Protein 1BH9 (pdb70)

B-factor: mean 42.86, std 8.92, range [19.83, 65.24]

GO terms:
  GO:0005669 transcription factor TFIID complex (C, IDA)
  GO:0016251 RNA polymerase II general transcription initiation factor activity (F, IC)
  GO:0017025 TBP-class protein binding (F, IPI)
  GO:0005654 nucleoplasm (C, TAS)
  GO:0005515 protein binding (F, IPI)
  GO:0005654 nucleoplasm (C, IDA)
  GO:0005730 nucleolus (C, IDA)
  GO:0042789 mRNA transcription by RNA polymerase II (P, IDA)
  GO:0060261 positive regulation of transcription initiation by RNA polymerase II (P, IDA)
  GO:0005634 nucleus (C, EXP)
  GO:0051123 RNA polymerase II preinitiation complex assembly (P, IPI)
  GO:0006366 transcription by RNA polymerase II (P, IC)
  GO:0006367 transcription initiation at RNA polymerase II promoter (P, IC)

Secondary structure (DSSP, 8-state):
--HHHHHHHHHHTTS-SS--HHHHHHHHHHHHHHHHHHHHHHHH-/--HHHHHHHHHHHH----HHHHHHHHHHHHSS---HHHHHHHHHHHHHHHHHHHHHHHHHHHHTT--SSPPHHHHHHHHHHHHHTT---

CATH classification: 1.10.20.10

Organism: Homo sapiens (NCBI:txid9606)

Nearest PDB structures (foldseek):
  1bh9-assembly1_A  TM=1.023E+00  e=1.223E-06  Homo sapiens
  5g2e-assembly1_L  TM=8.320E-01  e=7.987E+00  Xenopus laevis
  6mzl-assembly1_P  TM=9.811E-01  e=1.256E-12  Homo sapiens
  7edx-assembly1_k  TM=9.773E-01  e=9.076E-13  Homo sapiens
  6f3t-assembly4_L  TM=8.035E-01  e=5.382E-02  Homo sapiens

Radius of gyration: 15.21 Å; Cα contacts (8 Å, |Δi|>4): 151; chains: 2; bounding box: 33×36×43 Å

Sequence (134 aa):
LFSKELRCMMYGFGDDQNPYTESVDILEDLVIEFITEMTHKAMSIFSEEQLNRYEMYRRSAFPKAAIKRLIQSITGTSVSQNVVIAMSGISKVFVGEVVEEALDVCEKWGEMPPLQPKHMREAVRRLKSKGQIP

InterPro domains:
  IPR003195 Transcription initiation factor IID, subunit 13 [PF02269] (31-119)
  IPR003195 Transcription initiation factor IID, subunit 13 [PTHR11380] (19-121)
  IPR009072 Histone-fold [G3DSA:1.10.20.10] (31-75)
  IPR009072 Histone-fold [SSF47113] (32-74)

Foldseek 3Di:
DDQVVLLVVVVVVPDPNGDDPVVSVVVVVVVVVVVVVCVVVVVVD/DDPVVVVVVVCLVDPWDDLVVLQCVVCVPVVHGDDPVVSVVSGVVVSVVVVQQCVQLCVVCVVVVHDDPRDPVSSVVSVVVCVVVPPDD

Structure (mmCIF, N/CA/C/O backbone):
data_1BH9
#
_entry.id   1BH9
#
_cell.length_a   45.800
_cell.length_b   48.400
_cell.length_c   70.100
_cell.angle_alpha   90.00
_cell.angle_beta   90.00
_cell.angle_gamma   90.00
#
_symmetry.space_group_name_H-M   'P 21 21 21'
#
loop_
_entity.id
_entity.type
_entity.pdbx_description
1 polymer TAFII18
2 polymer TAFII28
3 non-polymer 'PARA-MERCURY-BENZENESULFONIC ACID'
4 water water
#
loop_
_atom_site.group_PDB
_atom_site.id
_atom_site.type_symbol
_atom_site.label_atom_id
_atom_site.label_alt_id
_atom_site.label_comp_id
_atom_site.label_asym_id
_atom_site.label_entity_id
_atom_site.label_seq_id
_atom_site.pdbx_PDB_ins_code
_atom_site.Cartn_x
_atom_site.Cartn_y
_atom_site.Cartn_z
_atom_site.occupancy
_atom_site.B_iso_or_equiv
_atom_site.auth_seq_id
_atom_site.auth_comp_id
_atom_site.auth_asym_id
_atom_site.auth_atom_id
_atom_site.pdbx_PDB_model_num
ATOM 1 N N . LEU A 1 1 ? 35.269 -1.755 31.866 1.00 55.66 31 LEU A N 1
ATOM 2 C CA . LEU A 1 1 ? 33.817 -1.355 31.863 1.00 55.99 31 LEU A CA 1
ATOM 3 C C . LEU A 1 1 ? 33.048 -1.876 30.669 1.00 56.22 31 LEU A C 1
ATOM 4 O O . LEU A 1 1 ? 31.948 -2.389 30.838 1.00 58.40 31 LEU A O 1
ATOM 9 N N . PHE A 1 2 ? 33.575 -1.702 29.446 1.00 55.41 32 PHE A N 1
ATOM 10 C CA . PHE A 1 2 ? 32.945 -2.215 28.232 1.00 53.33 32 PHE A CA 1
ATOM 11 C C . PHE A 1 2 ? 33.893 -2.316 27.003 1.00 51.53 32 PHE A C 1
ATOM 12 O O . PHE A 1 2 ? 33.730 -1.669 25.955 1.00 52.06 32 PHE A O 1
ATOM 20 N N . SER A 1 3 ? 34.847 -3.219 27.149 1.00 50.26 33 SER A N 1
ATOM 21 C CA . SER A 1 3 ? 35.868 -3.444 26.143 1.00 49.34 33 SER A CA 1
ATOM 22 C C . SER A 1 3 ? 35.485 -4.393 25.044 1.00 48.47 33 SER A C 1
ATOM 23 O O . SER A 1 3 ? 35.872 -4.221 23.894 1.00 47.02 33 SER A O 1
ATOM 26 N N . LYS A 1 4 ? 34.728 -5.418 25.379 1.00 48.30 34 LYS A N 1
ATOM 27 C CA . LYS A 1 4 ? 34.378 -6.321 24.314 1.00 49.15 34 LYS A CA 1
ATOM 28 C C . LYS A 1 4 ? 33.309 -5.677 23.455 1.00 48.36 34 LYS A C 1
ATOM 29 O O . LYS A 1 4 ? 33.456 -5.592 22.238 1.00 49.92 34 LYS A O 1
ATOM 35 N N . GLU A 1 5 ? 32.246 -5.172 24.072 1.00 46.93 35 GLU A N 1
ATOM 36 C CA . GLU A 1 5 ? 31.181 -4.561 23.288 1.00 45.88 35 GLU A CA 1
ATOM 37 C C . GLU A 1 5 ? 31.740 -3.458 22.425 1.00 43.74 35 GLU A C 1
ATOM 38 O O . GLU A 1 5 ? 31.297 -3.238 21.303 1.00 42.69 35 GLU A O 1
ATOM 44 N N . LEU A 1 6 ? 32.736 -2.774 22.953 1.00 41.07 36 LEU A N 1
ATOM 45 C CA . LEU A 1 6 ? 33.354 -1.700 22.221 1.00 40.37 36 LEU A CA 1
ATOM 46 C C . LEU A 1 6 ? 34.170 -2.255 21.029 1.00 40.80 36 LEU A C 1
ATOM 47 O O . LEU A 1 6 ? 34.242 -1.637 19.961 1.00 39.65 36 LEU A O 1
ATOM 52 N N . ARG A 1 7 ? 34.752 -3.440 21.194 1.00 41.64 37 ARG A N 1
ATOM 53 C CA . ARG A 1 7 ? 35.544 -4.033 20.123 1.00 43.17 37 ARG A CA 1
ATOM 54 C C . ARG A 1 7 ? 34.666 -4.493 18.946 1.00 42.78 37 ARG A C 1
ATOM 55 O O . ARG A 1 7 ? 35.018 -4.270 17.776 1.00 42.47 37 ARG A O 1
ATOM 63 N N . CYS A 1 8 ? 33.524 -5.112 19.251 1.00 41.63 38 CYS A N 1
ATOM 64 C CA . CYS A 1 8 ? 32.588 -5.556 18.214 1.00 41.22 38 CYS A CA 1
ATOM 65 C C . CYS A 1 8 ? 31.999 -4.325 17.542 1.00 39.45 38 CYS A C 1
ATOM 66 O O . CYS A 1 8 ? 31.749 -4.307 16.348 1.00 39.49 38 CYS A O 1
ATOM 69 N N . MET A 1 9 ? 31.790 -3.292 18.347 1.00 38.55 39 MET A N 1
ATOM 70 C CA . MET A 1 9 ? 31.212 -2.017 17.927 1.00 36.10 39 MET A CA 1
ATOM 71 C C . MET A 1 9 ? 32.120 -1.297 16.932 1.00 34.70 39 MET A C 1
ATOM 72 O O . MET A 1 9 ? 31.668 -0.776 15.913 1.00 31.68 39 MET A O 1
ATOM 77 N N . MET A 1 10 ? 33.413 -1.284 17.238 1.00 34.28 40 MET A N 1
ATOM 78 C CA . MET A 1 10 ? 34.384 -0.663 16.364 1.00 33.87 40 MET A CA 1
ATOM 79 C C . MET A 1 10 ? 34.471 -1.489 15.072 1.00 35.68 40 MET A C 1
ATOM 80 O O . MET A 1 10 ? 34.648 -0.928 13.985 1.00 36.59 40 MET A O 1
ATOM 85 N N . TYR A 1 11 ? 34.354 -2.816 15.188 1.00 36.31 41 TYR A N 1
ATOM 86 C CA . TYR A 1 11 ? 34.411 -3.688 14.009 1.00 36.19 41 TYR A CA 1
ATOM 87 C C . TYR A 1 11 ? 33.154 -3.460 13.183 1.00 34.80 41 TYR A C 1
ATOM 88 O O . TYR A 1 11 ? 33.215 -3.300 11.963 1.00 35.28 41 TYR A O 1
ATOM 97 N N . GLY A 1 12 ? 32.014 -3.423 13.857 1.00 33.04 42 GLY A N 1
ATOM 98 C CA . GLY A 1 12 ? 30.772 -3.191 13.157 1.00 31.59 42 GLY A CA 1
ATOM 99 C C . GLY A 1 12 ? 30.759 -1.861 12.428 1.00 31.68 42 GLY A C 1
ATOM 100 O O . GLY A 1 12 ? 29.983 -1.677 11.498 1.00 32.29 42 GLY A O 1
ATOM 101 N N . PHE A 1 13 ? 31.608 -0.928 12.848 1.00 30.26 43 PHE A N 1
ATOM 102 C CA . PHE A 1 13 ? 31.660 0.376 12.203 1.00 28.37 43 PHE A CA 1
ATOM 103 C C . PHE A 1 13 ? 32.731 0.524 11.148 1.00 29.85 43 PHE A C 1
ATOM 104 O O . PHE A 1 13 ? 32.852 1.583 10.549 1.00 29.99 43 PHE A O 1
ATOM 112 N N . GLY A 1 14 ? 33.525 -0.516 10.921 1.00 31.49 44 GLY A N 1
ATOM 113 C CA . GLY A 1 14 ? 34.534 -0.413 9.883 1.00 33.12 44 GLY A CA 1
ATOM 114 C C . GLY A 1 14 ? 35.991 -0.592 10.237 1.00 34.30 44 GLY A C 1
ATOM 115 O O . GLY A 1 14 ? 36.847 -0.497 9.368 1.00 35.95 44 GLY A O 1
ATOM 116 N N . ASP A 1 15 ? 36.290 -0.847 11.498 1.00 36.48 45 ASP A N 1
ATOM 117 C CA . ASP A 1 15 ? 37.677 -1.042 11.897 1.00 38.93 45 ASP A CA 1
ATOM 118 C C . ASP A 1 15 ? 38.071 -2.506 11.676 1.00 40.99 45 ASP A C 1
ATOM 119 O O . ASP A 1 15 ? 37.215 -3.351 11.409 1.00 40.17 45 ASP A O 1
ATOM 124 N N . ASP A 1 16 ? 39.365 -2.799 11.756 1.00 42.64 46 ASP A N 1
ATOM 125 C CA . ASP A 1 16 ? 39.841 -4.165 11.564 1.00 45.14 46 ASP A CA 1
ATOM 126 C C . ASP A 1 16 ? 39.073 -5.121 12.458 1.00 46.50 46 ASP A C 1
ATOM 127 O O . ASP A 1 16 ? 38.682 -4.767 13.581 1.00 46.81 46 ASP A O 1
ATOM 132 N N . GLN A 1 17 ? 38.882 -6.342 11.962 1.00 47.46 47 GLN A N 1
ATOM 133 C CA . GLN A 1 17 ? 38.164 -7.384 12.698 1.00 47.63 47 GLN A CA 1
ATOM 134 C C . GLN A 1 17 ? 38.711 -7.542 14.120 1.00 46.43 47 GLN A C 1
ATOM 135 O O . GLN A 1 17 ? 38.012 -7.981 15.031 1.00 44.94 47 GLN A O 1
ATOM 141 N N . ASN A 1 18 ? 39.978 -7.202 14.296 1.00 45.91 48 ASN A N 1
ATOM 142 C CA . ASN A 1 18 ? 40.593 -7.293 15.598 1.00 46.19 48 ASN A CA 1
ATOM 143 C C . ASN A 1 18 ? 41.396 -6.022 15.843 1.00 44.96 48 ASN A C 1
ATOM 144 O O . ASN A 1 18 ? 42.580 -5.938 15.500 1.00 43.55 48 ASN A O 1
ATOM 149 N N . PRO A 1 19 ? 40.738 -4.993 16.400 1.00 44.33 49 PRO A N 1
ATOM 150 C CA . PRO A 1 19 ? 41.367 -3.703 16.704 1.00 43.85 49 PRO A CA 1
ATOM 151 C C . PRO A 1 19 ? 42.498 -3.799 17.719 1.00 42.22 49 PRO A C 1
ATOM 152 O O . PRO A 1 19 ? 42.714 -4.848 18.310 1.00 39.77 49 PRO A O 1
ATOM 156 N N . TYR A 1 20 ? 43.223 -2.692 17.882 1.00 42.04 50 TYR A N 1
ATOM 157 C CA . TYR A 1 20 ? 44.337 -2.593 18.816 1.00 42.09 50 TYR A CA 1
ATOM 158 C C . TYR A 1 20 ? 43.809 -2.200 20.187 1.00 41.90 50 TYR A C 1
ATOM 159 O O . TYR A 1 20 ? 42.939 -1.346 20.293 1.00 41.32 50 TYR A O 1
ATOM 168 N N . THR A 1 21 ? 44.358 -2.816 21.230 1.00 42.60 51 THR A N 1
ATOM 169 C CA . THR A 1 21 ? 43.945 -2.568 22.610 1.00 41.72 51 THR A CA 1
ATOM 170 C C . THR A 1 21 ? 44.107 -1.127 23.051 1.00 41.34 51 THR A C 1
ATOM 171 O O . THR A 1 21 ? 43.235 -0.586 23.736 1.00 41.14 51 THR A O 1
ATOM 175 N N . GLU A 1 22 ? 45.218 -0.506 22.678 1.00 41.53 52 GLU A N 1
ATOM 176 C CA . GLU A 1 22 ? 45.447 0.878 23.073 1.00 43.19 52 GLU A CA 1
ATOM 177 C C . GLU A 1 22 ? 44.359 1.786 22.502 1.00 41.77 52 GLU A C 1
ATOM 178 O O . GLU A 1 22 ? 44.052 2.816 23.090 1.00 42.83 52 GLU A O 1
ATOM 184 N N . SER A 1 23 ? 43.777 1.393 21.367 1.00 40.40 53 SER A N 1
ATOM 185 C CA . SER A 1 23 ? 42.714 2.165 20.708 1.00 38.79 53 SER A CA 1
ATOM 186 C C . SER A 1 23 ? 41.354 1.954 21.369 1.00 38.10 53 SER A C 1
ATOM 187 O O . SER A 1 23 ? 40.549 2.882 21.471 1.00 36.03 53 SER A O 1
ATOM 190 N N . VAL A 1 24 ? 41.108 0.716 21.787 1.00 36.89 54 VAL A N 1
ATOM 191 C CA . VAL A 1 24 ? 39.869 0.346 22.450 1.00 36.52 54 VAL A CA 1
ATOM 192 C C . VAL A 1 24 ? 39.722 1.117 23.750 1.00 37.69 54 VAL A C 1
ATOM 193 O O . VAL A 1 24 ? 38.623 1.520 24.108 1.00 39.13 54 VAL A O 1
ATOM 197 N N . ASP A 1 25 ? 40.829 1.327 24.458 1.00 38.72 55 ASP A N 1
ATOM 198 C CA . ASP A 1 25 ? 40.775 2.033 25.728 1.00 39.29 55 ASP A CA 1
ATOM 199 C C . ASP A 1 25 ? 40.639 3.528 25.575 1.00 38.90 55 ASP A C 1
ATOM 200 O O . ASP A 1 25 ? 39.928 4.167 26.349 1.00 39.11 55 ASP A O 1
ATOM 205 N N . ILE A 1 26 ? 41.331 4.099 24.598 1.00 37.55 56 ILE A N 1
ATOM 206 C CA . ILE A 1 26 ? 41.198 5.528 24.362 1.00 36.46 56 ILE A CA 1
ATOM 207 C C . ILE A 1 26 ? 39.709 5.776 24.094 1.00 36.01 56 ILE A C 1
ATOM 208 O O . ILE A 1 26 ? 39.110 6.714 24.629 1.00 34.36 56 ILE A O 1
ATOM 213 N N . LEU A 1 27 ? 39.114 4.898 23.293 1.00 35.85 57 LEU A N 1
ATOM 214 C CA . LEU A 1 27 ? 37.706 5.013 22.960 1.00 37.98 57 LEU A CA 1
ATOM 215 C C . LEU A 1 27 ? 36.860 4.946 24.232 1.00 39.34 57 LEU A C 1
ATOM 216 O O . LEU A 1 27 ? 35.918 5.726 24.402 1.00 39.89 57 LEU A O 1
ATOM 221 N N . GLU A 1 28 ? 37.197 4.021 25.126 1.00 40.05 58 GLU A N 1
ATOM 222 C CA . GLU A 1 28 ? 36.441 3.879 26.356 1.00 41.25 58 GLU A CA 1
ATOM 223 C C . GLU A 1 28 ? 36.427 5.195 27.105 1.00 40.86 58 GLU A C 1
ATOM 224 O O . GLU A 1 28 ? 35.369 5.699 27.468 1.00 40.80 58 GLU A O 1
ATOM 230 N N . ASP A 1 29 ? 37.609 5.756 27.328 1.00 39.80 59 ASP A N 1
ATOM 231 C CA . ASP A 1 29 ? 37.708 7.014 28.031 1.00 39.97 59 ASP A CA 1
ATOM 232 C C . ASP A 1 29 ? 36.849 8.096 27.387 1.00 39.01 59 ASP A C 1
ATOM 233 O O . ASP A 1 29 ? 36.197 8.876 28.095 1.00 38.87 59 ASP A O 1
ATOM 238 N N . LEU A 1 30 ? 36.832 8.131 26.052 1.00 36.51 60 LEU A N 1
ATOM 239 C CA . LEU A 1 30 ? 36.030 9.110 25.313 1.00 34.00 60 LEU A CA 1
ATOM 240 C C . LEU A 1 30 ? 34.541 8.848 25.504 1.00 32.82 60 LEU A C 1
ATOM 241 O O . LEU A 1 30 ? 33.761 9.791 25.624 1.00 32.95 60 LEU A O 1
ATOM 246 N N . VAL A 1 31 ? 34.136 7.577 25.520 1.00 30.35 61 VAL A N 1
ATOM 247 C CA . VAL A 1 31 ? 32.727 7.272 25.734 1.00 28.43 61 VAL A CA 1
ATOM 248 C C . VAL A 1 31 ? 32.352 7.740 27.139 1.00 28.42 61 VAL A C 1
ATOM 249 O O . VAL A 1 31 ? 31.344 8.408 27.331 1.00 28.67 61 VAL A O 1
ATOM 253 N N . ILE A 1 32 ? 33.177 7.402 28.119 1.00 28.98 62 ILE A N 1
ATOM 254 C CA . ILE A 1 32 ? 32.916 7.821 29.486 1.00 30.91 62 ILE A CA 1
ATOM 255 C C . ILE A 1 32 ? 32.848 9.344 29.570 1.00 31.44 62 ILE A C 1
ATOM 256 O O . ILE A 1 32 ? 31.923 9.876 30.151 1.00 32.46 62 ILE A O 1
ATOM 261 N N . GLU A 1 33 ? 33.817 10.042 28.987 1.00 32.97 63 GLU A N 1
ATOM 262 C CA . GLU A 1 33 ? 33.810 11.503 29.010 1.00 34.83 63 GLU A CA 1
ATOM 263 C C . GLU A 1 33 ? 32.487 11.971 28.397 1.00 35.54 63 GLU A C 1
ATOM 264 O O . GLU A 1 33 ? 31.843 12.894 28.908 1.00 34.14 63 GLU A O 1
ATOM 270 N N . PHE A 1 34 ? 32.078 11.296 27.321 1.00 35.20 64 PHE A N 1
ATOM 271 C CA . PHE A 1 34 ? 30.846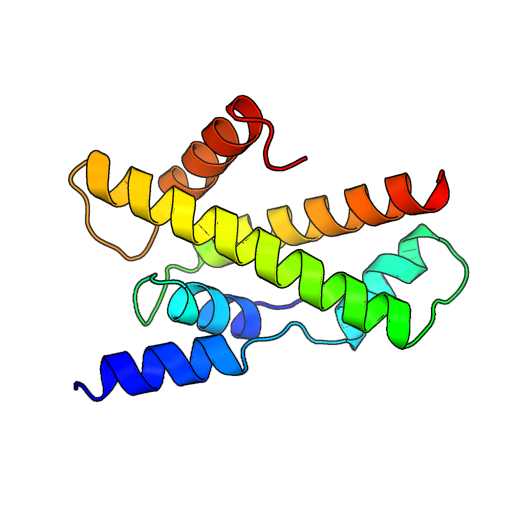 11.623 26.600 1.00 35.08 64 PHE A CA 1
ATOM 272 C C . PHE A 1 34 ? 29.561 11.474 27.411 1.00 35.29 64 PHE A C 1
ATOM 273 O O . PHE A 1 34 ? 28.724 12.380 27.440 1.00 35.34 64 PHE A O 1
ATOM 281 N N . ILE A 1 35 ? 29.389 10.328 28.053 1.00 35.28 65 ILE A N 1
ATOM 282 C CA . ILE A 1 35 ? 28.187 10.117 28.839 1.00 36.06 65 ILE A CA 1
ATOM 283 C C . ILE A 1 35 ? 28.104 11.155 29.959 1.00 37.50 65 ILE A C 1
ATOM 284 O O . ILE A 1 35 ? 27.044 11.733 30.189 1.00 38.50 65 ILE A O 1
ATOM 289 N N . THR A 1 36 ? 29.229 11.386 30.639 1.00 37.93 66 THR A N 1
ATOM 290 C CA . THR A 1 36 ? 29.322 12.357 31.728 1.00 39.26 66 THR A CA 1
ATOM 291 C C . THR A 1 36 ? 28.865 13.745 31.277 1.00 40.39 66 THR A C 1
ATOM 292 O O . THR A 1 36 ? 28.178 14.454 32.003 1.00 41.15 66 THR A O 1
ATOM 296 N N . GLU A 1 37 ? 29.258 14.131 30.075 1.00 42.44 67 GLU A N 1
ATOM 297 C CA . GLU A 1 37 ? 28.875 15.425 29.532 1.00 44.69 67 GLU A CA 1
ATOM 2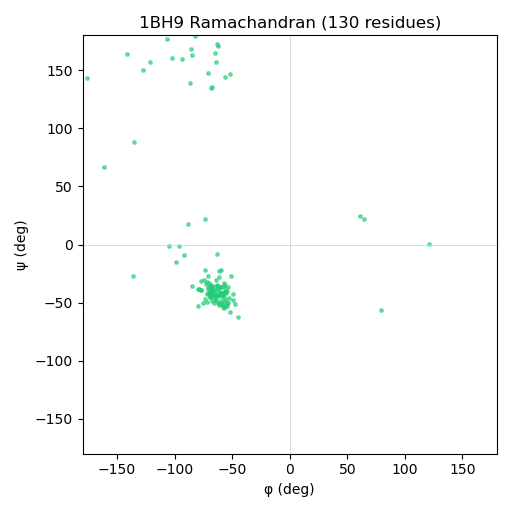98 C C . GLU A 1 37 ? 27.368 15.484 29.291 1.00 43.59 67 GLU A C 1
ATOM 299 O O . GLU A 1 37 ? 26.709 16.435 29.706 1.00 43.35 67 GLU A O 1
ATOM 305 N N . MET A 1 38 ? 26.825 14.476 28.611 1.00 42.78 68 MET A N 1
ATOM 306 C CA . MET A 1 38 ? 25.388 14.452 28.330 1.00 42.54 68 MET A CA 1
ATOM 307 C C . MET A 1 38 ? 24.648 14.540 29.652 1.00 43.02 68 MET A C 1
ATOM 308 O O . MET A 1 38 ? 23.816 15.429 29.857 1.00 41.95 68 MET A O 1
ATOM 313 N N . THR A 1 39 ? 24.973 13.628 30.560 1.00 44.16 69 THR A N 1
ATOM 314 C CA . THR A 1 39 ? 24.348 13.628 31.869 1.00 45.55 69 THR A CA 1
ATOM 315 C C . THR A 1 39 ? 24.296 15.030 32.452 1.00 46.03 69 THR A C 1
ATOM 316 O O . THR A 1 39 ? 23.220 15.556 32.677 1.00 46.37 69 THR A O 1
ATOM 320 N N . HIS A 1 40 ? 25.459 15.632 32.687 1.00 47.57 70 HIS A N 1
ATOM 321 C CA . HIS A 1 40 ? 25.516 16.974 33.244 1.00 49.57 70 HIS A CA 1
ATOM 322 C C . HIS A 1 40 ? 24.691 17.983 32.447 1.00 51.44 70 HIS A C 1
ATOM 323 O O . HIS A 1 40 ? 24.074 18.884 33.025 1.00 52.08 70 HIS A O 1
ATOM 330 N N . LYS A 1 41 ? 24.663 17.850 31.125 1.00 52.69 71 LYS A N 1
ATOM 331 C CA . LYS A 1 41 ? 23.891 18.797 30.327 1.00 53.09 71 LYS A CA 1
ATOM 332 C C . LYS A 1 41 ? 22.403 18.483 30.396 1.00 53.76 71 LYS A C 1
ATOM 333 O O . LYS A 1 41 ? 21.566 19.383 30.309 1.00 54.14 71 LYS A O 1
ATOM 339 N N . ALA A 1 42 ? 22.064 17.206 30.545 1.00 54.9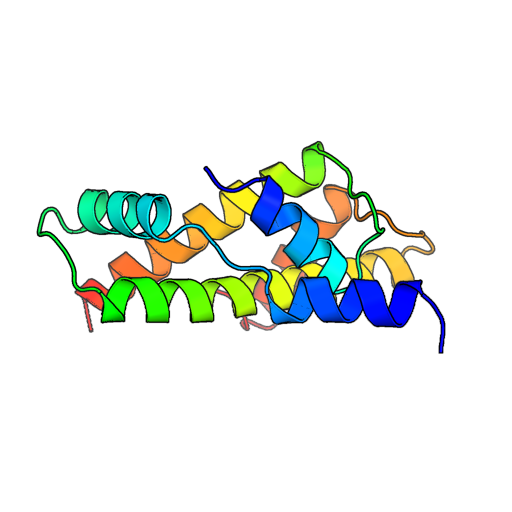1 72 ALA A N 1
ATOM 340 C CA . ALA A 1 42 ? 20.656 16.820 30.637 1.00 56.35 72 ALA A CA 1
ATOM 341 C C . ALA A 1 42 ? 20.099 17.253 31.997 1.00 57.33 72 ALA A C 1
ATOM 342 O O . ALA A 1 42 ? 18.921 17.621 32.092 1.00 57.78 72 ALA A O 1
ATOM 344 N N . MET A 1 43 ? 20.945 17.206 33.035 1.00 57.73 73 MET A N 1
ATOM 345 C CA . MET A 1 43 ? 20.563 17.605 34.400 1.00 58.30 73 MET A CA 1
ATOM 346 C C . MET A 1 43 ? 20.068 19.042 34.416 1.00 59.28 73 MET A C 1
ATOM 347 O O . MET A 1 43 ? 19.193 19.391 35.202 1.00 59.97 73 MET A O 1
ATOM 352 N N . SER A 1 44 ? 20.641 19.868 33.547 1.00 59.66 74 SER A N 1
ATOM 353 C CA . SER A 1 44 ? 20.284 21.275 33.459 1.00 60.51 74 SER A CA 1
ATOM 354 C C . SER A 1 44 ? 18.994 21.517 32.678 1.00 61.62 74 SER A C 1
ATOM 355 O O . SER A 1 44 ? 18.077 22.181 33.164 1.00 61.88 74 SER A O 1
ATOM 358 N N . ILE A 1 45 ? 18.930 20.988 31.461 1.00 63.12 75 ILE A N 1
ATOM 359 C CA . ILE A 1 45 ? 17.745 21.145 30.625 1.00 63.80 75 ILE A CA 1
ATOM 360 C C . ILE A 1 45 ? 16.611 20.307 31.227 1.00 64.77 75 ILE A C 1
ATOM 361 O O . ILE A 1 45 ? 15.740 20.901 31.914 1.00 65.24 75 ILE A O 1
ATOM 367 N N . PHE B 2 1 ? 27.986 -11.973 -1.233 1.00 57.28 113 PHE B N 1
ATOM 368 C CA . PHE B 2 1 ? 28.830 -11.222 -0.266 1.00 56.17 113 PHE B CA 1
ATOM 369 C C . PHE B 2 1 ? 29.808 -12.111 0.496 1.00 55.03 113 PHE B C 1
ATOM 370 O O . PHE B 2 1 ? 29.765 -13.331 0.378 1.00 55.32 113 PHE B O 1
ATOM 378 N N . SER B 2 2 ? 30.688 -11.504 1.279 1.00 53.54 114 SER B N 1
ATOM 379 C CA . SER B 2 2 ? 31.663 -12.275 2.027 1.00 52.61 114 SER B CA 1
ATOM 380 C C . SER B 2 2 ? 31.200 -12.600 3.437 1.00 52.35 114 SER B C 1
ATOM 381 O O . SER B 2 2 ? 30.310 -11.948 3.984 1.00 52.69 114 SER B O 1
ATOM 384 N N . GLU B 2 3 ? 31.819 -13.617 4.022 1.00 51.33 115 GLU B N 1
ATOM 385 C CA . GLU B 2 3 ? 31.524 -14.018 5.381 1.00 50.92 115 GLU B CA 1
ATOM 386 C C . GLU B 2 3 ? 31.736 -12.777 6.233 1.00 49.92 115 GLU B C 1
ATOM 387 O O . GLU B 2 3 ? 30.988 -12.517 7.172 1.00 48.97 115 GLU B O 1
ATOM 393 N N . GLU B 2 4 ? 32.760 -12.006 5.878 1.00 50.74 116 GLU B N 1
ATOM 394 C CA . GLU B 2 4 ? 33.111 -10.791 6.621 1.00 51.82 116 GLU B CA 1
ATOM 395 C C . GLU B 2 4 ? 32.090 -9.665 6.579 1.00 51.15 116 GLU B C 1
ATOM 396 O O . GLU B 2 4 ? 31.867 -8.996 7.588 1.00 50.30 116 GLU B O 1
ATOM 402 N N . GLN B 2 5 ? 31.503 -9.418 5.414 1.00 50.34 117 GLN B N 1
ATOM 403 C CA . GLN B 2 5 ? 30.506 -8.368 5.336 1.00 49.95 117 GLN B CA 1
ATOM 404 C C . GLN B 2 5 ? 29.417 -8.771 6.312 1.00 48.91 117 GLN B C 1
ATOM 405 O O . GLN B 2 5 ? 29.019 -7.982 7.176 1.00 48.75 117 GLN B O 1
ATOM 411 N N . LEU B 2 6 ? 28.962 -10.017 6.170 1.00 47.68 118 LEU B N 1
ATOM 412 C CA . LEU B 2 6 ? 27.927 -10.589 7.017 1.00 45.64 118 LEU B CA 1
ATOM 413 C C . LEU B 2 6 ? 28.295 -10.474 8.484 1.00 45.39 118 LEU B C 1
ATOM 414 O O . LEU B 2 6 ? 27.492 -10.002 9.289 1.00 44.39 118 LEU B O 1
ATOM 419 N N . ASN B 2 7 ? 29.503 -10.903 8.843 1.00 45.61 119 ASN B N 1
ATOM 420 C CA . ASN B 2 7 ? 29.899 -10.811 10.240 1.00 47.01 119 ASN B CA 1
ATOM 421 C C . ASN B 2 7 ? 30.152 -9.400 10.713 1.00 46.79 119 ASN B C 1
ATOM 422 O O . ASN B 2 7 ? 29.987 -9.115 11.893 1.00 48.02 119 ASN B O 1
ATOM 427 N N . ARG B 2 8 ? 30.536 -8.505 9.811 1.00 45.68 120 ARG B N 1
ATOM 428 C CA . ARG B 2 8 ? 30.758 -7.143 10.233 1.00 44.61 120 ARG B CA 1
ATOM 429 C C . ARG B 2 8 ? 29.369 -6.569 10.532 1.00 44.35 120 ARG B C 1
ATOM 430 O O . ARG B 2 8 ? 29.189 -5.838 11.509 1.00 44.87 120 ARG B O 1
ATOM 438 N N . TYR B 2 9 ? 28.369 -6.932 9.732 1.00 43.29 121 TYR B N 1
ATOM 439 C CA . TYR B 2 9 ? 27.020 -6.389 9.956 1.00 42.93 121 TYR B CA 1
ATOM 440 C C . TYR B 2 9 ? 26.370 -6.899 11.227 1.00 43.06 121 TYR B C 1
ATOM 441 O O . TYR B 2 9 ? 25.717 -6.133 11.939 1.00 43.42 121 TYR B O 1
ATOM 450 N N . GLU B 2 10 ? 26.531 -8.193 11.496 1.00 43.22 122 GLU B N 1
ATOM 451 C CA . GLU B 2 10 ? 25.965 -8.799 12.696 1.00 43.93 122 GLU B CA 1
ATOM 452 C C . GLU B 2 10 ? 26.447 -8.013 13.914 1.00 43.57 122 GLU B C 1
ATOM 453 O O . GLU B 2 10 ? 25.650 -7.563 14.744 1.00 43.56 122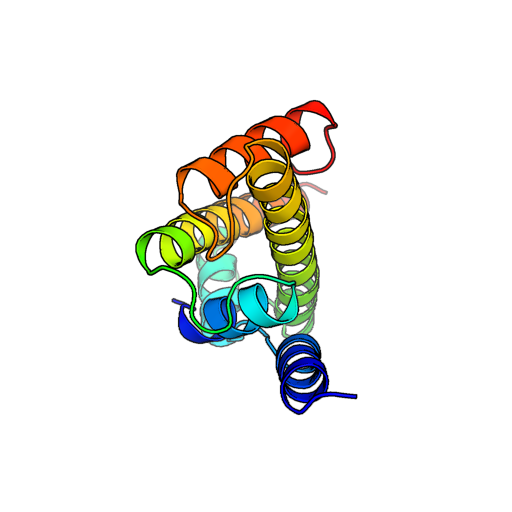 GLU B O 1
ATOM 459 N N . MET B 2 11 ? 27.765 -7.853 13.999 1.00 44.33 123 MET B N 1
ATOM 460 C CA . MET B 2 11 ? 28.411 -7.120 15.080 1.00 44.55 123 MET B CA 1
ATOM 461 C C . MET B 2 11 ? 27.804 -5.737 15.201 1.00 44.00 123 MET B C 1
ATOM 462 O O . MET B 2 11 ? 27.423 -5.308 16.294 1.00 43.79 123 MET B O 1
ATOM 467 N N . TYR B 2 12 ? 27.718 -5.035 14.074 1.00 43.35 124 TYR B N 1
ATOM 468 C CA . TYR B 2 12 ? 27.122 -3.714 14.074 1.00 42.76 124 TYR B CA 1
ATOM 469 C C . TYR B 2 12 ? 25.708 -3.792 14.619 1.00 42.33 124 TYR B C 1
ATOM 470 O O . TYR B 2 12 ? 25.327 -3.031 15.511 1.00 41.24 124 TYR B O 1
ATOM 479 N N . ARG B 2 13 ? 24.937 -4.731 14.078 1.00 43.03 125 ARG B N 1
ATOM 480 C CA . ARG B 2 13 ? 23.548 -4.897 14.475 1.00 43.70 125 ARG B CA 1
ATOM 481 C C . ARG B 2 13 ? 23.367 -5.103 15.971 1.00 43.44 125 ARG B C 1
ATOM 482 O O . ARG B 2 13 ? 22.531 -4.440 16.583 1.00 43.97 125 ARG B O 1
ATOM 490 N N . ARG B 2 14 ? 24.139 -5.997 16.579 1.00 42.37 126 ARG B N 1
ATOM 491 C CA . ARG B 2 14 ? 23.952 -6.203 18.007 1.00 43.27 126 ARG B CA 1
ATOM 492 C C . ARG B 2 14 ? 24.945 -5.647 19.018 1.00 41.87 126 ARG B C 1
ATOM 493 O O . ARG B 2 14 ? 24.747 -5.808 20.226 1.00 42.27 126 ARG B O 1
ATOM 501 N N . SER B 2 15 ? 26.003 -4.994 18.564 1.00 39.38 127 SER B N 1
ATOM 502 C CA . SER B 2 15 ? 26.935 -4.428 19.521 1.00 37.57 127 SER B CA 1
ATOM 503 C C . SER B 2 15 ? 26.124 -3.502 20.431 1.00 37.00 127 SER B C 1
ATOM 504 O O . SER B 2 15 ? 25.181 -2.839 19.989 1.00 35.98 127 SER B O 1
ATOM 507 N N . ALA B 2 16 ? 26.488 -3.457 21.702 1.00 36.92 128 ALA B N 1
ATOM 508 C CA . ALA B 2 16 ? 25.770 -2.620 22.639 1.00 37.38 128 ALA B CA 1
ATOM 509 C C . ALA B 2 16 ? 26.428 -2.672 23.993 1.00 37.84 128 ALA B C 1
ATOM 510 O O . ALA B 2 16 ? 26.910 -3.718 24.421 1.00 38.99 128 ALA B O 1
ATOM 512 N N . PHE B 2 17 ? 26.425 -1.532 24.666 1.00 37.99 129 PHE B N 1
ATOM 513 C CA . PHE B 2 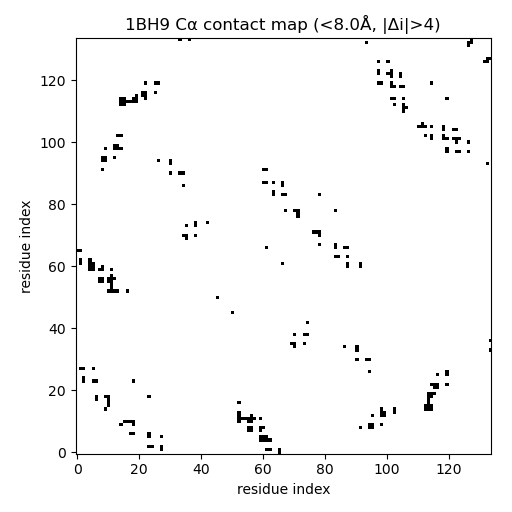17 ? 27.008 -1.412 25.981 1.00 39.18 129 PHE B CA 1
ATOM 514 C C . PHE B 2 17 ? 26.183 -2.128 27.043 1.00 40.33 129 PHE B C 1
ATOM 515 O O . PHE B 2 17 ? 24.963 -2.189 26.960 1.00 40.21 129 PHE B O 1
ATOM 523 N N . PRO B 2 18 ? 26.848 -2.666 28.072 1.00 42.04 130 PRO B N 1
ATOM 524 C CA . PRO B 2 18 ? 26.131 -3.358 29.143 1.00 42.34 130 PRO B CA 1
ATOM 525 C C . PRO B 2 18 ? 25.335 -2.286 29.889 1.00 42.73 130 PRO B C 1
ATOM 526 O O . PRO B 2 18 ? 25.878 -1.223 30.197 1.00 43.40 130 PRO B O 1
ATOM 530 N N . LYS B 2 19 ? 24.069 -2.561 30.192 1.00 42.73 131 LYS B N 1
ATOM 531 C CA . LYS B 2 19 ? 23.234 -1.602 30.912 1.00 41.79 131 LYS B CA 1
ATOM 532 C C . LYS B 2 19 ? 23.776 -1.309 32.307 1.00 40.52 131 LYS B C 1
ATOM 533 O O . LYS B 2 19 ? 23.797 -0.161 32.740 1.00 40.31 131 LYS B O 1
ATOM 539 N N . ALA B 2 20 ? 24.222 -2.351 33.003 1.00 39.21 132 ALA B N 1
ATOM 540 C CA . ALA B 2 20 ? 24.753 -2.202 34.354 1.00 37.69 132 ALA B CA 1
ATOM 541 C C . ALA B 2 20 ? 25.768 -1.065 34.519 1.00 37.69 132 ALA B C 1
ATOM 542 O O . ALA B 2 20 ? 25.632 -0.236 35.421 1.00 36.96 132 ALA B O 1
ATOM 544 N N . ALA B 2 21 ? 26.783 -1.029 33.660 1.00 37.09 133 ALA B N 1
ATOM 545 C CA . ALA B 2 21 ? 27.809 0.006 33.742 1.00 36.78 133 ALA B CA 1
ATOM 546 C C . ALA B 2 21 ? 27.286 1.393 33.366 1.00 37.96 133 ALA B C 1
ATOM 547 O O . ALA B 2 21 ? 27.648 2.390 33.995 1.00 37.38 133 ALA B O 1
ATOM 549 N N . ILE B 2 22 ? 26.439 1.454 32.343 1.00 38.52 134 ILE B N 1
ATOM 550 C CA . ILE B 2 22 ? 25.867 2.719 31.903 1.00 39.81 134 ILE B CA 1
ATOM 551 C C . ILE B 2 22 ? 25.118 3.325 33.085 1.00 39.78 134 ILE B C 1
ATOM 552 O O . ILE B 2 22 ? 25.325 4.479 33.451 1.00 39.75 134 ILE B O 1
ATOM 557 N N . LYS B 2 23 ? 24.257 2.512 33.684 1.00 40.22 135 LYS B N 1
ATOM 558 C CA . LYS B 2 23 ? 23.460 2.918 34.830 1.00 41.03 135 LYS B CA 1
ATOM 559 C C . LYS B 2 23 ? 24.333 3.316 36.042 1.00 41.74 135 LYS B C 1
ATOM 560 O O . LYS B 2 23 ? 24.116 4.384 36.610 1.00 43.10 135 LYS B O 1
ATOM 566 N N . ARG B 2 24 ? 25.316 2.505 36.445 1.00 41.66 136 ARG B N 1
ATOM 567 C CA . ARG B 2 24 ? 26.138 2.903 37.592 1.00 43.68 136 ARG B CA 1
ATOM 568 C C . ARG B 2 24 ? 26.929 4.174 37.309 1.00 44.25 136 ARG B C 1
ATOM 569 O O . ARG B 2 24 ? 27.207 4.953 38.216 1.00 44.59 136 ARG B O 1
ATOM 577 N N . LEU B 2 25 ? 27.292 4.380 36.050 1.00 45.00 137 LEU B N 1
ATOM 578 C CA . LEU B 2 25 ? 28.048 5.564 35.655 1.00 44.29 137 LEU B CA 1
ATOM 579 C C . LEU B 2 25 ? 27.162 6.805 35.799 1.00 44.85 137 LEU B C 1
ATOM 580 O O . LEU B 2 25 ? 27.585 7.841 36.319 1.00 44.88 137 LEU B O 1
ATOM 585 N N . ILE B 2 26 ? 25.927 6.693 35.334 1.00 44.73 138 ILE B N 1
ATOM 586 C CA . ILE B 2 26 ? 25.007 7.815 35.393 1.00 46.28 138 ILE B CA 1
ATOM 587 C C . ILE B 2 26 ? 24.529 8.121 36.814 1.00 48.74 138 ILE B C 1
ATOM 588 O O . ILE B 2 26 ? 24.558 9.277 37.257 1.00 48.44 138 ILE B O 1
ATOM 593 N N . GLN B 2 27 ? 24.074 7.086 37.518 1.00 50.91 139 GLN B N 1
ATOM 594 C CA . GLN B 2 27 ? 23.576 7.270 38.869 1.00 51.86 139 GLN B CA 1
ATOM 595 C C . GLN B 2 27 ? 24.670 7.815 39.760 1.00 51.98 139 GLN B C 1
ATOM 596 O O . GLN B 2 27 ? 24.420 8.675 40.606 1.00 53.66 139 GLN B O 1
ATOM 602 N N . SER B 2 28 ? 25.894 7.364 39.536 1.00 51.99 140 SER B N 1
ATOM 603 C CA . SER B 2 28 ? 27.006 7.841 40.333 1.00 52.49 140 SER B CA 1
ATOM 604 C C . SER B 2 28 ? 27.377 9.275 39.933 1.00 53.86 140 SER B C 1
ATOM 605 O O . SER B 2 28 ? 28.502 9.716 40.164 1.00 55.79 140 SER B O 1
ATOM 608 N N . ILE B 2 29 ? 26.446 9.997 39.320 1.00 55.10 141 ILE B N 1
ATOM 609 C CA . ILE B 2 29 ? 26.693 11.383 38.917 1.00 56.28 141 ILE B CA 1
ATOM 610 C C . ILE B 2 29 ? 25.488 12.261 39.262 1.00 58.00 141 ILE B C 1
ATOM 611 O O . ILE B 2 29 ? 25.618 13.473 39.503 1.00 58.99 141 ILE B O 1
ATOM 616 N N . THR B 2 30 ? 24.318 11.633 39.300 1.00 58.86 142 THR B N 1
ATOM 617 C CA . THR B 2 30 ? 23.083 12.315 39.649 1.00 59.01 142 THR B CA 1
ATOM 618 C C . THR B 2 30 ? 22.779 12.032 41.121 1.00 59.52 142 THR B C 1
ATOM 619 O O . THR B 2 30 ? 21.937 12.696 41.733 1.00 60.09 142 THR B O 1
ATOM 623 N N . GLY B 2 31 ? 23.451 11.036 41.688 1.00 59.25 143 GLY B N 1
ATOM 624 C CA . GLY B 2 31 ? 23.185 10.689 43.071 1.00 59.67 143 GLY B CA 1
ATOM 625 C C . GLY B 2 31 ? 21.910 9.870 43.080 1.00 59.76 143 GLY B C 1
ATOM 626 O O . GLY B 2 31 ? 21.901 8.732 43.565 1.00 60.47 143 GLY B O 1
ATOM 627 N N . THR B 2 32 ? 20.832 10.437 42.533 1.00 59.31 144 THR B N 1
ATOM 628 C CA . THR B 2 32 ? 19.548 9.729 42.460 1.00 59.11 144 THR B CA 1
ATOM 629 C C . THR B 2 32 ? 19.732 8.523 41.543 1.00 58.27 144 THR B C 1
ATOM 630 O O . THR B 2 32 ? 20.715 8.455 40.797 1.00 58.27 144 THR B O 1
ATOM 634 N N . SER B 2 33 ? 18.788 7.582 41.590 1.00 57.18 145 SER B N 1
ATOM 635 C CA . SER B 2 33 ? 18.855 6.419 40.713 1.00 55.28 145 SER B CA 1
ATOM 636 C C . SER B 2 33 ? 18.257 6.934 39.405 1.00 54.20 145 SER B C 1
ATOM 637 O O . SER B 2 33 ? 17.828 8.091 39.331 1.00 53.14 145 SER B O 1
ATOM 640 N N . VAL B 2 34 ? 18.195 6.064 38.399 1.00 52.15 146 VAL B N 1
ATOM 641 C CA . VAL B 2 34 ? 17.667 6.430 37.092 1.00 47.96 146 VAL B CA 1
ATOM 642 C C . VAL B 2 34 ? 16.834 5.308 36.464 1.00 46.98 146 VAL B C 1
ATOM 643 O O . VAL B 2 34 ? 16.894 4.161 36.884 1.00 45.30 146 VAL B O 1
ATOM 647 N N . SER B 2 35 ? 16.048 5.651 35.456 1.00 47.18 147 SER B N 1
ATOM 648 C CA . SER B 2 35 ? 15.167 4.685 34.820 1.00 48.62 147 SER B CA 1
ATOM 649 C C . SER B 2 35 ? 15.755 3.817 33.721 1.00 48.92 147 SER B C 1
ATOM 650 O O . SER B 2 35 ? 16.806 4.102 33.152 1.00 48.39 147 SER B O 1
ATOM 653 N N . GLN B 2 36 ? 15.024 2.747 33.441 1.00 49.45 148 GLN B N 1
ATOM 654 C CA . GLN B 2 36 ? 15.348 1.780 32.406 1.00 50.52 148 GLN B CA 1
ATOM 655 C C . GLN B 2 36 ? 15.576 2.604 31.122 1.00 49.85 148 GLN B C 1
ATOM 656 O O . GLN B 2 36 ? 16.652 2.579 30.524 1.00 48.67 148 GLN B O 1
ATOM 662 N N . ASN B 2 37 ? 14.549 3.353 30.732 1.00 49.33 149 ASN B N 1
ATOM 663 C CA . ASN B 2 37 ? 14.580 4.201 29.549 1.00 48.24 149 ASN B CA 1
ATOM 664 C C . ASN B 2 37 ? 15.801 5.110 29.431 1.00 47.54 149 ASN B C 1
ATOM 665 O O . ASN B 2 37 ? 16.420 5.189 28.367 1.00 47.75 149 ASN B O 1
ATOM 670 N N . VAL B 2 38 ? 16.150 5.809 30.506 1.00 45.71 150 VAL B N 1
ATOM 671 C CA . VAL B 2 38 ? 17.326 6.677 30.465 1.00 43.40 150 VAL B CA 1
ATOM 672 C C . VAL B 2 38 ? 18.577 5.873 30.075 1.00 41.89 150 VAL B C 1
ATOM 673 O O . VAL B 2 38 ? 19.351 6.308 29.238 1.00 42.32 150 VAL B O 1
ATOM 677 N N . VAL B 2 39 ? 18.767 4.703 30.675 1.00 39.68 151 VAL B N 1
ATOM 678 C CA . VAL B 2 39 ? 19.924 3.857 30.369 1.00 38.70 151 VAL B CA 1
ATOM 679 C C . VAL B 2 39 ? 19.966 3.396 28.893 1.00 37.63 151 VAL B C 1
ATOM 680 O O . VAL B 2 39 ? 21.037 3.361 28.274 1.00 37.53 151 VAL B O 1
ATOM 684 N N . ILE B 2 40 ? 18.807 3.043 28.339 1.00 35.25 152 ILE B N 1
ATOM 685 C CA . ILE B 2 40 ? 18.726 2.588 26.954 1.00 33.96 152 ILE B CA 1
ATOM 686 C C . ILE B 2 40 ? 18.961 3.742 25.991 1.00 32.84 152 ILE B C 1
ATOM 687 O O . ILE B 2 40 ? 19.653 3.592 24.988 1.00 31.20 152 ILE B O 1
ATOM 692 N N . ALA B 2 41 ? 18.383 4.890 26.313 1.00 30.94 153 ALA B N 1
ATOM 693 C CA . ALA B 2 41 ? 18.531 6.081 25.496 1.00 30.98 153 ALA B CA 1
ATOM 694 C C . ALA B 2 41 ? 19.993 6.525 25.484 1.00 31.82 153 ALA B C 1
ATOM 695 O O . ALA B 2 41 ? 20.539 6.874 24.445 1.00 32.28 153 ALA B O 1
ATOM 697 N N . MET B 2 42 ? 20.620 6.503 26.655 1.00 32.28 154 MET B N 1
ATOM 698 C CA . MET B 2 42 ? 22.016 6.879 26.803 1.00 32.30 154 MET B CA 1
ATOM 699 C C . MET B 2 42 ? 22.899 5.899 26.020 1.00 33.44 154 MET B C 1
ATOM 700 O O . MET B 2 42 ? 23.906 6.301 25.456 1.00 35.32 154 MET B O 1
ATOM 705 N N . SER B 2 43 ? 22.524 4.621 25.983 1.00 32.74 155 SER B N 1
ATOM 706 C CA . SER B 2 43 ? 23.292 3.619 25.244 1.00 32.54 155 SER B CA 1
ATOM 707 C C . SER B 2 43 ? 23.161 3.816 23.744 1.00 31.72 155 SER B C 1
ATOM 708 O O . SER B 2 43 ? 24.102 3.595 23.002 1.00 32.10 155 SER B O 1
ATOM 711 N N . GLY B 2 44 ? 21.977 4.207 23.298 1.00 32.44 156 GLY B N 1
ATOM 712 C CA . GLY B 2 44 ? 21.763 4.438 21.883 1.00 32.08 156 GLY B CA 1
ATOM 713 C C . GLY B 2 44 ? 22.554 5.637 21.393 1.00 32.30 156 GLY B C 1
ATOM 714 O O . GLY B 2 44 ? 23.150 5.585 20.319 1.00 32.48 156 GLY B O 1
ATOM 715 N N . ILE B 2 45 ? 22.559 6.711 22.180 1.00 29.98 157 ILE B N 1
ATOM 716 C CA . ILE B 2 45 ? 23.281 7.936 21.842 1.00 29.79 157 ILE B CA 1
ATOM 717 C C . ILE B 2 45 ? 24.798 7.733 21.876 1.00 29.40 157 ILE B C 1
ATOM 718 O O . ILE B 2 45 ? 25.534 8.308 21.075 1.00 30.84 157 ILE B O 1
ATOM 723 N N . SER B 2 46 ? 25.263 6.896 22.792 1.00 28.75 158 SER B N 1
ATOM 724 C CA . SER B 2 46 ? 26.685 6.637 22.918 1.00 27.05 158 SER B CA 1
ATOM 725 C C . SER B 2 46 ? 27.152 5.742 21.793 1.00 27.61 158 SER B C 1
ATOM 726 O O . SER B 2 46 ? 28.294 5.831 21.357 1.00 29.81 158 SER B O 1
ATOM 729 N N . LYS B 2 47 ? 26.273 4.878 21.310 1.00 26.68 159 LYS B N 1
ATOM 730 C CA . LYS B 2 47 ? 26.657 4.014 20.212 1.00 26.74 159 LYS B CA 1
ATOM 731 C C . LYS B 2 47 ? 26.870 4.906 18.989 1.00 26.11 159 LYS B C 1
ATOM 732 O O . LYS B 2 47 ? 27.854 4.759 18.282 1.00 27.72 159 LYS B O 1
ATOM 738 N N . VAL B 2 48 ? 25.960 5.844 18.758 1.00 24.68 160 VAL B N 1
ATOM 739 C CA . VAL B 2 48 ? 26.088 6.768 17.636 1.00 25.57 160 VAL B CA 1
ATOM 740 C C . VAL B 2 48 ? 27.390 7.576 17.719 1.00 27.18 160 VAL B C 1
ATOM 741 O O . VAL B 2 48 ? 28.061 7.791 16.709 1.00 27.89 160 VAL B O 1
ATOM 745 N N . PHE B 2 49 ? 27.730 8.025 18.924 1.00 26.56 161 PHE B N 1
ATOM 746 C CA . PHE B 2 49 ? 28.965 8.764 19.176 1.00 27.55 161 PHE B CA 1
ATOM 747 C C . PHE B 2 49 ? 30.137 7.886 18.746 1.00 27.06 161 PHE B C 1
ATOM 748 O O . PHE B 2 49 ? 30.990 8.313 17.961 1.00 27.74 161 PHE B O 1
ATOM 756 N N . VAL B 2 50 ? 30.176 6.665 19.278 1.00 25.82 162 VAL B N 1
ATOM 757 C CA . VAL B 2 50 ? 31.228 5.723 18.938 1.00 26.09 162 VAL B CA 1
ATOM 758 C C . VAL B 2 50 ? 31.285 5.622 17.429 1.00 27.08 162 VAL B C 1
ATOM 759 O O . VAL B 2 50 ? 32.356 5.694 16.841 1.00 29.05 162 VAL B O 1
ATOM 763 N N . GLY B 2 51 ? 30.118 5.482 16.810 1.00 27.34 163 GLY B N 1
ATOM 764 C CA . GLY B 2 51 ? 30.035 5.367 15.366 1.00 26.79 163 GLY B CA 1
ATOM 765 C C . GLY B 2 51 ? 30.650 6.513 14.602 1.00 26.86 163 GLY B C 1
ATOM 766 O O . GLY B 2 51 ? 31.311 6.310 13.594 1.00 24.70 163 GLY B O 1
ATOM 767 N N . GLU B 2 52 ? 30.426 7.726 15.087 1.00 27.35 164 GLU B N 1
ATOM 768 C CA . GLU B 2 52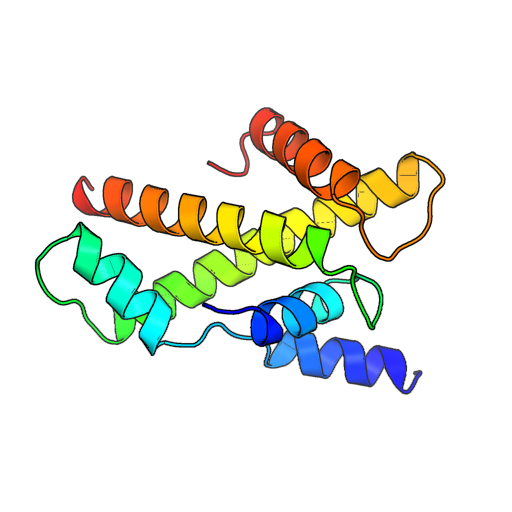 ? 30.963 8.905 14.443 1.00 28.36 164 GLU B CA 1
ATOM 769 C C . GLU B 2 52 ? 32.472 9.028 14.631 1.00 27.68 164 GLU B C 1
ATOM 770 O O . GLU B 2 52 ? 33.162 9.520 13.747 1.00 29.99 164 GLU B O 1
ATOM 776 N N . VAL B 2 53 ? 32.994 8.566 15.761 1.00 25.53 165 VAL B N 1
ATOM 777 C CA . VAL B 2 53 ? 34.428 8.643 15.998 1.00 26.33 165 VAL B CA 1
ATOM 778 C C . VAL B 2 53 ? 35.181 7.617 15.143 1.00 26.82 165 VAL B C 1
ATOM 779 O O . VAL B 2 53 ? 36.178 7.950 14.513 1.00 26.64 165 VAL B O 1
ATOM 783 N N . VAL B 2 54 ? 34.706 6.373 15.118 1.00 27.43 166 VAL B N 1
ATOM 784 C CA . VAL B 2 54 ? 35.354 5.335 14.317 1.00 28.13 166 VAL B CA 1
ATOM 785 C C . VAL B 2 54 ? 35.258 5.693 12.837 1.00 29.10 166 VAL B C 1
ATOM 786 O O . VAL B 2 54 ? 36.229 5.580 12.102 1.00 27.72 166 VAL B O 1
ATOM 790 N N . GLU B 2 55 ? 34.089 6.141 12.402 1.00 32.15 167 GLU B N 1
ATOM 791 C CA . GLU B 2 55 ? 33.906 6.525 11.005 1.00 35.83 167 GLU B CA 1
ATOM 792 C C . GLU B 2 55 ? 34.801 7.700 10.618 1.00 36.60 167 GLU B C 1
ATOM 793 O O . GLU B 2 55 ? 35.289 7.762 9.488 1.00 37.63 167 GLU B O 1
ATOM 799 N N . GLU B 2 56 ? 35.032 8.620 11.553 1.00 36.24 168 GLU B N 1
ATOM 800 C CA . GLU B 2 56 ? 35.891 9.767 11.286 1.00 36.47 168 GLU B CA 1
ATOM 801 C C . GLU B 2 56 ? 37.373 9.378 11.327 1.00 36.94 168 GLU B C 1
ATOM 802 O O . GLU B 2 56 ? 38.167 9.861 10.525 1.00 36.34 168 GLU B O 1
ATOM 808 N N . ALA B 2 57 ? 37.743 8.505 12.261 1.00 35.37 169 ALA B N 1
ATOM 809 C CA . ALA B 2 57 ? 39.127 8.053 12.369 1.00 35.40 169 ALA B CA 1
ATOM 810 C C . ALA B 2 57 ? 39.510 7.198 11.151 1.00 35.29 169 ALA B C 1
ATOM 811 O O . ALA B 2 57 ? 40.626 7.274 10.645 1.00 33.62 169 ALA B O 1
ATOM 813 N N . LEU B 2 58 ? 38.572 6.385 10.687 1.00 35.34 170 LEU B N 1
ATOM 814 C CA . LEU B 2 58 ? 38.796 5.527 9.534 1.00 35.95 170 LEU B CA 1
ATOM 815 C C . LEU B 2 58 ? 39.184 6.414 8.360 1.00 37.24 170 LEU B C 1
ATOM 816 O O . LEU B 2 58 ? 40.020 6.047 7.537 1.00 37.35 170 LEU B O 1
ATOM 821 N N . ASP B 2 59 ? 38.578 7.595 8.308 1.00 38.27 171 ASP B N 1
ATOM 822 C CA . ASP B 2 59 ? 38.844 8.554 7.255 1.00 39.73 171 ASP B CA 1
ATOM 823 C C . ASP B 2 59 ? 40.253 9.126 7.353 1.00 40.14 171 ASP B C 1
ATOM 824 O O . ASP B 2 59 ? 40.919 9.293 6.331 1.00 41.42 171 ASP B O 1
ATOM 829 N N . VAL B 2 60 ? 40.699 9.433 8.574 1.00 39.05 172 VAL B N 1
ATOM 830 C CA . VAL B 2 60 ? 42.042 9.977 8.817 1.00 38.36 172 VAL B CA 1
ATOM 831 C C . VAL B 2 60 ? 43.103 8.934 8.439 1.00 37.59 172 VAL B C 1
ATOM 832 O O . VAL B 2 60 ? 44.077 9.234 7.742 1.00 35.55 172 VAL B O 1
ATOM 836 N N . CYS B 2 61 ? 42.888 7.710 8.910 1.00 38.07 173 CYS B N 1
ATOM 837 C CA . CYS B 2 61 ? 43.770 6.582 8.634 1.00 37.65 173 CYS B CA 1
ATOM 838 C C . CYS B 2 61 ? 43.845 6.351 7.122 1.00 37.51 173 CYS B C 1
ATOM 839 O O . CYS B 2 61 ? 44.893 6.005 6.594 1.00 37.95 173 CYS B O 1
ATOM 842 N N . GLU B 2 62 ? 42.731 6.557 6.433 1.00 37.64 174 GLU B N 1
ATOM 843 C CA . GLU B 2 62 ? 42.680 6.405 4.982 1.00 40.80 174 GLU B CA 1
ATOM 844 C C . GLU B 2 62 ? 43.485 7.536 4.293 1.00 41.60 174 GLU B C 1
ATOM 845 O O . GLU B 2 62 ? 44.271 7.280 3.382 1.00 40.38 174 GLU B O 1
ATOM 851 N N . LYS B 2 63 ? 43.302 8.779 4.742 1.00 41.85 175 LYS B N 1
ATOM 852 C CA . LYS B 2 63 ? 44.012 9.916 4.149 1.00 42.59 175 LYS B CA 1
ATOM 853 C C . LYS B 2 63 ? 45.504 10.018 4.501 1.00 43.07 175 LYS B C 1
ATOM 854 O O . LYS B 2 63 ? 46.263 10.658 3.776 1.00 43.37 175 LYS B O 1
ATOM 860 N N 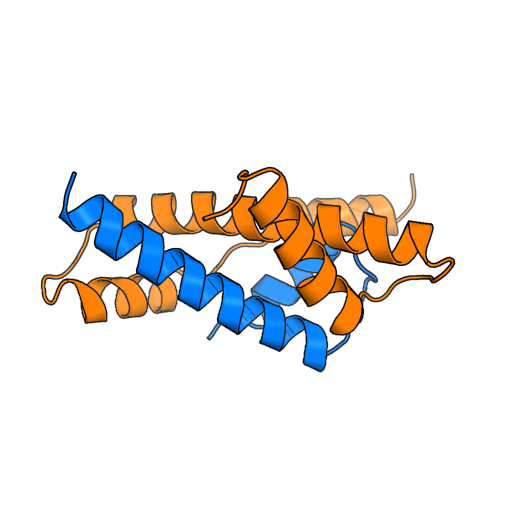. TRP B 2 64 ? 45.932 9.409 5.608 1.00 42.15 176 TRP B N 1
ATOM 861 C CA . TRP B 2 64 ? 47.349 9.454 5.967 1.00 40.95 176 TRP B CA 1
ATOM 862 C C . TRP B 2 64 ? 48.067 8.280 5.308 1.00 41.14 176 TRP B C 1
ATOM 863 O O . TRP B 2 64 ? 49.175 7.900 5.688 1.00 40.36 176 TRP B O 1
ATOM 874 N N . GLY B 2 65 ? 47.403 7.716 4.305 1.00 41.09 177 GLY B N 1
ATOM 875 C CA . GLY B 2 65 ? 47.956 6.601 3.570 1.00 40.11 177 GLY B CA 1
ATOM 876 C C . GLY B 2 65 ? 48.160 5.325 4.356 1.00 39.29 177 GLY B C 1
ATOM 877 O O . GLY B 2 65 ? 48.957 4.478 3.955 1.00 40.82 177 GLY B O 1
ATOM 878 N N . GLU B 2 66 ? 47.442 5.164 5.460 1.00 37.43 178 GLU B N 1
ATOM 879 C CA . GLU B 2 66 ? 47.601 3.965 6.258 1.00 36.02 178 GLU B CA 1
ATOM 880 C C . GLU B 2 66 ? 46.425 3.012 6.121 1.00 34.47 178 GLU B C 1
ATOM 881 O O . GLU B 2 66 ? 45.464 3.302 5.426 1.00 32.14 178 GLU B O 1
ATOM 887 N N . MET B 2 67 ? 46.540 1.861 6.770 1.00 35.20 179 MET B N 1
ATOM 888 C CA . MET B 2 67 ? 45.515 0.814 6.766 1.00 35.07 179 MET B CA 1
ATOM 889 C C . MET B 2 67 ? 45.048 0.514 8.199 1.00 34.53 179 MET B C 1
ATOM 890 O O . MET B 2 67 ? 45.756 0.773 9.173 1.00 33.04 179 MET B O 1
ATOM 895 N N . PRO B 2 68 ? 43.838 -0.031 8.346 1.00 34.21 180 PRO B N 1
ATOM 896 C CA . PRO B 2 68 ? 43.357 -0.360 9.687 1.00 34.75 180 PRO B CA 1
ATOM 897 C C . PRO B 2 68 ? 44.332 -1.433 10.215 1.00 34.92 180 PRO B C 1
ATOM 898 O O . PRO B 2 68 ? 45.182 -1.912 9.467 1.00 36.84 180 PRO B O 1
ATOM 902 N N . PRO B 2 69 ? 44.237 -1.822 11.492 1.00 34.17 181 PRO B N 1
ATOM 903 C CA . PRO B 2 69 ? 43.333 -1.393 12.556 1.00 33.45 181 PRO B CA 1
ATOM 904 C C . PRO B 2 69 ? 43.587 0.066 12.875 1.00 34.39 181 PRO B C 1
ATOM 905 O O . PRO B 2 69 ? 44.673 0.579 12.612 1.00 35.55 181 PRO B O 1
ATOM 909 N N . LEU B 2 70 ? 42.592 0.736 13.441 1.00 34.28 182 LEU B N 1
ATOM 910 C CA . LEU B 2 70 ? 42.744 2.131 13.822 1.00 33.14 182 LEU B CA 1
ATOM 911 C C . LEU B 2 70 ? 43.750 2.239 14.965 1.00 33.36 182 LEU B C 1
ATOM 912 O O . LEU B 2 70 ? 43.716 1.448 15.907 1.00 31.97 182 LEU B O 1
ATOM 917 N N . GLN B 2 71 ? 44.649 3.213 14.868 1.00 33.76 183 GLN B N 1
ATOM 918 C CA . GLN B 2 71 ? 45.659 3.441 15.897 1.00 34.25 183 GLN B CA 1
ATOM 919 C C . GLN B 2 71 ? 45.221 4.636 16.736 1.00 35.70 183 GLN B C 1
ATOM 920 O O . GLN B 2 71 ? 44.397 5.441 16.304 1.00 35.96 183 GLN B O 1
ATOM 926 N N . PRO B 2 72 ? 45.775 4.765 17.951 1.00 35.57 184 PRO B N 1
ATOM 927 C CA . PRO B 2 72 ? 45.467 5.860 18.867 1.00 35.56 184 PRO B CA 1
ATOM 928 C C . PRO B 2 72 ? 45.558 7.235 18.198 1.00 36.20 184 PRO B C 1
ATOM 929 O O . PRO B 2 72 ? 44.713 8.100 18.414 1.00 35.51 184 PRO B O 1
ATOM 933 N N . LYS B 2 73 ? 46.590 7.430 17.385 1.00 36.54 185 LYS B N 1
ATOM 934 C CA . LYS B 2 73 ? 46.781 8.705 16.709 1.00 36.77 185 LYS B CA 1
ATOM 935 C C . LYS B 2 73 ? 45.618 9.030 15.786 1.00 37.19 185 LYS B C 1
ATOM 936 O O . LYS B 2 73 ? 45.390 10.197 15.467 1.00 38.33 185 LYS B O 1
ATOM 942 N N . HIS B 2 74 ? 44.886 8.003 15.359 1.00 35.63 186 HIS B N 1
ATOM 943 C CA . HIS B 2 74 ? 43.747 8.195 14.465 1.00 34.08 186 HIS B CA 1
ATOM 944 C C . HIS B 2 74 ? 42.518 8.669 15.220 1.00 34.72 186 HIS B C 1
ATOM 945 O O . HIS B 2 74 ? 41.751 9.487 14.715 1.00 33.46 186 HIS B O 1
ATOM 952 N N . MET B 2 75 ? 42.340 8.125 16.423 1.00 34.80 187 MET B N 1
ATOM 953 C CA . MET B 2 75 ? 41.200 8.430 17.276 1.00 35.83 187 MET B CA 1
ATOM 954 C C . MET B 2 75 ? 41.268 9.867 17.765 1.00 36.76 187 MET B C 1
ATOM 955 O O . MET B 2 75 ? 40.296 10.618 17.707 1.00 35.42 187 MET B O 1
ATOM 960 N N . ARG B 2 76 ? 42.430 10.242 18.268 1.00 36.67 188 ARG B N 1
ATOM 961 C CA . ARG B 2 76 ? 42.585 11.570 18.772 1.00 37.10 188 ARG B CA 1
ATOM 962 C C . ARG B 2 76 ? 42.517 12.600 17.678 1.00 37.28 188 ARG B C 1
ATOM 963 O 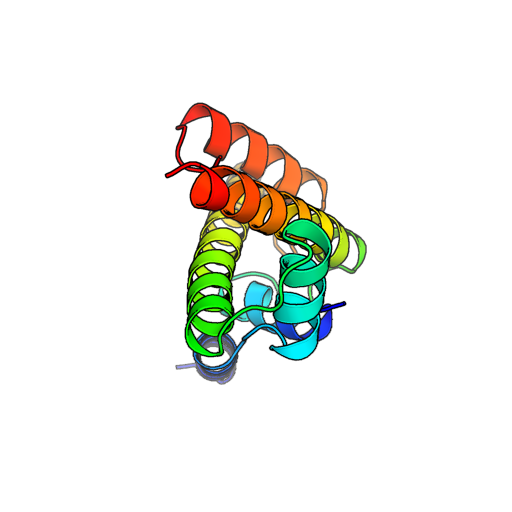O . ARG B 2 76 ? 41.941 13.654 17.883 1.00 37.84 188 ARG B O 1
ATOM 971 N N . GLU B 2 77 ? 43.068 12.301 16.506 1.00 37.35 189 GLU B N 1
ATOM 972 C CA . GLU B 2 77 ? 43.002 13.262 15.406 1.00 36.93 189 GLU B CA 1
ATOM 973 C C . GLU B 2 77 ? 41.558 13.436 14.965 1.00 36.63 189 GLU B C 1
ATOM 974 O O . GLU B 2 77 ? 41.119 14.547 14.663 1.00 37.17 189 GLU B O 1
ATOM 980 N N . ALA B 2 78 ? 40.825 12.326 14.940 1.00 35.23 190 ALA B N 1
ATOM 981 C CA . ALA B 2 78 ? 39.421 12.327 14.553 1.00 34.06 190 ALA B CA 1
ATOM 982 C C . ALA B 2 78 ? 38.619 13.196 15.495 1.00 33.94 190 ALA B C 1
ATOM 983 O O . ALA B 2 78 ? 37.748 13.949 15.073 1.00 34.15 190 ALA B O 1
ATOM 985 N N . VAL B 2 79 ? 38.921 13.070 16.780 1.00 33.68 191 VAL B N 1
ATOM 986 C CA . VAL B 2 79 ? 38.244 13.822 17.808 1.00 33.65 191 VAL B CA 1
ATOM 987 C C . VAL B 2 79 ? 38.452 15.315 17.632 1.00 34.64 191 VAL B C 1
ATOM 988 O O . VAL B 2 79 ? 37.546 16.095 17.887 1.00 34.02 191 VAL B O 1
ATOM 992 N N . ARG B 2 80 ? 39.634 15.711 17.178 1.00 36.15 192 ARG B N 1
ATOM 993 C CA . ARG B 2 80 ? 39.912 17.123 16.957 1.00 38.02 192 ARG B CA 1
ATOM 994 C C . ARG B 2 80 ? 39.116 17.673 15.783 1.00 40.10 192 ARG B C 1
ATOM 995 O O . ARG B 2 80 ? 38.674 18.821 15.830 1.00 40.32 192 ARG B O 1
ATOM 1003 N N . ARG B 2 81 ? 38.933 16.860 14.739 1.00 41.17 193 ARG B N 1
ATOM 1004 C CA . ARG B 2 81 ? 38.181 17.289 13.558 1.00 42.17 193 ARG B CA 1
ATOM 1005 C C . ARG B 2 81 ? 36.695 17.375 13.877 1.00 42.79 193 ARG B C 1
ATOM 1006 O O . ARG B 2 81 ? 36.020 18.328 13.474 1.00 43.61 193 ARG B O 1
ATOM 1014 N N . LEU B 2 82 ? 36.185 16.379 14.596 1.00 42.10 194 LEU B N 1
ATOM 1015 C CA . LEU B 2 82 ? 34.782 16.384 14.977 1.00 41.89 194 LEU B CA 1
ATOM 1016 C C . LEU B 2 82 ? 34.476 17.638 15.798 1.00 41.43 194 LEU B C 1
ATOM 1017 O O . LEU B 2 82 ? 33.450 18.273 15.588 1.00 41.11 194 LEU B O 1
ATOM 1022 N N . LYS B 2 83 ? 35.363 17.994 16.726 1.00 41.39 195 LYS B N 1
ATOM 1023 C CA . LYS B 2 83 ? 35.160 19.192 17.538 1.00 41.95 195 LYS B CA 1
ATOM 1024 C C . LYS B 2 83 ? 35.182 20.442 16.663 1.00 42.84 195 LYS B C 1
ATOM 1025 O O . LYS B 2 83 ? 34.394 21.351 16.867 1.00 43.63 195 LYS B O 1
ATOM 1031 N N . SER B 2 84 ? 36.069 20.491 15.676 1.00 44.02 196 SER B N 1
ATOM 1032 C CA . SER B 2 84 ? 36.095 21.646 14.786 1.00 45.39 196 SER B CA 1
ATOM 1033 C C . SER B 2 84 ? 34.768 21.754 14.054 1.00 45.27 196 SER B C 1
ATOM 1034 O O . SER B 2 84 ? 34.146 22.815 14.057 1.00 45.94 196 SER B O 1
ATOM 1037 N N . LYS B 2 85 ? 34.338 20.661 13.429 1.00 44.20 197 LYS B N 1
ATOM 1038 C CA . LYS B 2 85 ? 33.063 20.644 12.724 1.00 44.50 197 LYS B CA 1
ATOM 1039 C C . LYS B 2 85 ? 31.947 20.880 13.734 1.00 45.18 197 LYS B C 1
ATOM 1040 O O . LYS B 2 85 ? 30.785 21.041 13.371 1.00 45.90 197 LYS B O 1
ATOM 1046 N N . GLY B 2 86 ? 32.314 20.883 15.010 1.00 45.71 198 GLY B N 1
ATOM 1047 C CA . GLY B 2 86 ? 31.349 21.093 16.069 1.00 45.85 198 GLY B CA 1
ATOM 1048 C C . GLY B 2 86 ? 30.261 20.040 16.119 1.00 47.88 198 GLY B C 1
ATOM 1049 O O . GLY B 2 86 ? 29.173 20.307 16.641 1.00 48.33 198 GLY B O 1
ATOM 1050 N N . GLN B 2 87 ? 30.532 18.839 15.596 1.00 48.18 199 GLN B N 1
ATOM 1051 C CA . GLN B 2 87 ? 29.513 17.802 15.614 1.00 47.71 199 GLN B CA 1
ATOM 1052 C C . GLN B 2 87 ? 29.525 16.871 16.818 1.00 46.43 199 GLN B C 1
ATOM 1053 O O . GLN B 2 87 ? 28.609 16.065 16.980 1.00 46.02 199 GLN B O 1
ATOM 1059 N N . ILE B 2 88 ? 30.558 16.957 17.654 1.00 45.59 200 ILE B N 1
ATOM 1060 C CA . ILE B 2 88 ? 30.585 16.169 18.880 1.00 46.22 200 ILE B CA 1
ATOM 1061 C C . ILE B 2 88 ? 30.863 17.180 19.960 1.00 46.20 200 ILE B C 1
ATOM 1062 O O . ILE B 2 88 ? 31.472 18.206 19.703 1.00 45.03 200 ILE B O 1
ATOM 1067 N N . PRO B 2 89 ? 30.370 16.932 21.177 1.00 48.24 201 PRO B N 1
ATOM 1068 C CA . PRO B 2 89 ? 30.607 17.860 22.278 1.00 50.38 201 PRO B CA 1
ATOM 1069 C C . PRO B 2 89 ? 32.102 17.925 22.627 1.00 52.55 201 PRO B C 1
ATOM 1070 O O . PRO B 2 89 ? 32.928 17.384 21.850 1.00 54.23 201 PRO B O 1
#

Solvent-accessible surface area: 7884 Å² total; per-residue (Å²): 120,4,50,155,47,0,64,35,0,0,11,12,51,24,0,49,125,94,7,98,88,100,0,1,62,39,0,26,95,28,0,52,112,14,0,38,61,60,5,92,135,58,93,96,191,200,50,140,84,101,98,58,62,131,58,65,92,128,157,9,55,8,44,127,80,18,0,71,185,27,3,40,73,48,40,70,96,84,28,58,132,109,61,3,84,55,17,17,39,78,0,36,89,13,0,5,57,0,0,117,23,0,38,47,0,2,115,133,112,68,48,143,62,25,0,60,28,80,0,0,127,42,0,13,173,59,0,112,100,119,57,94,14,93